Protein AF-A0A8T1ZIY6-F1 (afdb_monomer_lite)

pLDDT: mean 79.94, std 13.76, range [52.09, 93.81]

Foldseek 3Di:
DVVVVVVVVVVCCVVVVVPPPPPPPVLPDFAQAQPPGGAAPLEGDDPNHPHHWHQDPVVSFTHQQPWTFDDHDNQDTDTDDDQDPPDDPVSCCSQPDPRHHDDPPDPPPPCPSDDD

Organism: Arabidopsis suecica (NCBI:txid45249)

Secondary structure (DSSP, 8-state):
-HHHHHHHHHHHHHHHHT--------------EETTEEPPTTEESSTTSSEE-EE-TTT--EEETTEEEEEE-SS-EEEE----TT--GGGGGGGS-SS----TT-GGGSTTS---

Structure (mmCIF, N/CA/C/O backbone):
data_AF-A0A8T1ZIY6-F1
#
_entry.id   AF-A0A8T1ZIY6-F1
#
loop_
_atom_site.group_PDB
_atom_site.id
_atom_site.type_symbol
_atom_site.label_atom_id
_atom_site.label_alt_id
_atom_site.label_comp_id
_atom_site.label_asym_id
_atom_site.label_entity_id
_atom_site.label_seq_id
_atom_site.pdbx_PDB_ins_code
_atom_site.Cartn_x
_atom_site.Cartn_y
_atom_site.Cartn_z
_atom_site.occupancy
_atom_site.B_iso_or_equiv
_atom_site.auth_seq_id
_atom_site.auth_comp_id
_atom_site.auth_asym_id
_atom_site.auth_atom_id
_atom_site.pdbx_PDB_model_num
ATOM 1 N N . MET A 1 1 ? 10.303 -8.725 65.586 1.00 52.78 1 MET A N 1
ATOM 2 C CA . MET A 1 1 ? 10.334 -7.470 64.794 1.00 52.78 1 MET A CA 1
ATOM 3 C C . MET A 1 1 ? 10.513 -7.695 63.283 1.00 52.78 1 MET A C 1
ATOM 5 O O . MET A 1 1 ? 10.018 -6.875 62.530 1.00 52.78 1 MET A O 1
ATOM 9 N N . ILE A 1 2 ? 11.112 -8.806 62.817 1.00 56.47 2 ILE A N 1
ATOM 10 C CA . ILE A 1 2 ? 11.272 -9.129 61.376 1.00 56.47 2 ILE A CA 1
ATOM 11 C C . ILE A 1 2 ? 9.940 -9.402 60.631 1.00 56.47 2 ILE A C 1
ATOM 13 O O . ILE A 1 2 ? 9.793 -9.007 59.479 1.00 56.47 2 ILE A O 1
ATOM 17 N N . SER A 1 3 ? 8.958 -10.039 61.285 1.00 61.72 3 SER A N 1
ATOM 18 C CA . SER A 1 3 ? 7.698 -10.474 60.643 1.00 61.72 3 SER A CA 1
ATOM 19 C C . SER A 1 3 ? 6.798 -9.313 60.181 1.00 61.72 3 SER A C 1
ATOM 21 O O . SER A 1 3 ? 6.244 -9.346 59.084 1.00 61.72 3 SER A O 1
ATOM 23 N N . HIS A 1 4 ? 6.721 -8.230 60.964 1.00 60.28 4 HIS A N 1
ATOM 24 C CA . HIS A 1 4 ? 5.927 -7.047 60.606 1.00 60.28 4 HIS A CA 1
ATOM 25 C C . HIS A 1 4 ? 6.466 -6.334 59.362 1.00 60.28 4 HIS A C 1
ATOM 27 O O . HIS A 1 4 ? 5.683 -5.881 58.531 1.00 60.28 4 HIS A O 1
ATOM 33 N N . ASN A 1 5 ? 7.792 -6.288 59.213 1.00 63.22 5 ASN A N 1
ATOM 34 C CA . ASN A 1 5 ? 8.446 -5.662 58.066 1.00 63.22 5 ASN A CA 1
ATOM 35 C C . ASN A 1 5 ? 8.176 -6.451 56.778 1.00 63.22 5 ASN A C 1
ATOM 37 O O . ASN A 1 5 ? 7.944 -5.851 55.735 1.00 63.22 5 ASN A O 1
ATOM 41 N N . LEU A 1 6 ? 8.136 -7.788 56.855 1.00 65.69 6 LEU A N 1
ATOM 42 C CA . LEU A 1 6 ? 7.829 -8.646 55.707 1.00 65.69 6 LEU A CA 1
ATOM 43 C C . LEU A 1 6 ? 6.366 -8.504 55.257 1.00 65.69 6 LEU A C 1
ATOM 45 O O . LEU A 1 6 ? 6.085 -8.428 54.063 1.00 65.69 6 LEU A O 1
ATOM 49 N N . ASN A 1 7 ? 5.444 -8.399 56.217 1.00 72.50 7 ASN A N 1
ATOM 50 C CA . ASN A 1 7 ? 4.025 -8.192 55.936 1.00 72.50 7 ASN A CA 1
ATOM 51 C C . ASN A 1 7 ? 3.763 -6.804 55.321 1.00 72.50 7 ASN A C 1
ATOM 53 O O . ASN A 1 7 ? 2.968 -6.668 54.396 1.00 72.50 7 ASN A O 1
ATOM 57 N N . LEU A 1 8 ? 4.490 -5.779 55.781 1.00 70.94 8 LEU A N 1
ATOM 58 C CA . LEU A 1 8 ? 4.428 -4.427 55.222 1.00 70.94 8 LEU A CA 1
ATOM 59 C C . LEU A 1 8 ? 4.885 -4.391 53.753 1.00 70.94 8 LEU A C 1
ATOM 61 O O . LEU A 1 8 ? 4.241 -3.756 52.922 1.00 70.94 8 LEU A O 1
ATOM 65 N N . ILE A 1 9 ? 5.962 -5.107 53.416 1.00 74.94 9 ILE A N 1
ATOM 66 C CA . ILE A 1 9 ? 6.489 -5.192 52.044 1.00 74.94 9 ILE A CA 1
ATOM 67 C C . ILE A 1 9 ? 5.478 -5.870 51.105 1.00 74.94 9 ILE A C 1
ATOM 69 O O . ILE A 1 9 ? 5.256 -5.397 49.991 1.00 74.94 9 ILE A O 1
ATOM 73 N N . LEU A 1 10 ? 4.813 -6.933 51.568 1.00 71.00 10 LEU A N 1
ATOM 74 C CA . LEU A 1 10 ? 3.757 -7.628 50.822 1.00 71.00 10 LEU A CA 1
ATOM 75 C C . LEU A 1 10 ? 2.568 -6.711 50.504 1.00 71.00 10 LEU A C 1
ATOM 77 O O . LEU A 1 10 ? 2.079 -6.705 49.376 1.00 71.00 10 LEU A O 1
ATOM 81 N N . ILE A 1 11 ? 2.149 -5.885 51.464 1.00 72.25 11 ILE A N 1
ATOM 82 C CA . ILE A 1 11 ? 1.061 -4.914 51.283 1.00 72.25 11 ILE A CA 1
ATOM 83 C C . ILE A 1 11 ? 1.437 -3.855 50.233 1.00 72.25 11 ILE A C 1
ATOM 85 O O . ILE A 1 11 ? 0.619 -3.514 49.381 1.00 72.25 11 ILE A O 1
ATOM 89 N N . ILE A 1 12 ? 2.687 -3.379 50.231 1.00 69.94 12 ILE A N 1
ATOM 90 C CA . ILE A 1 12 ? 3.173 -2.385 49.259 1.00 69.94 12 ILE A CA 1
ATOM 91 C C . ILE A 1 12 ? 3.198 -2.953 47.833 1.00 69.94 12 ILE A C 1
ATOM 93 O O . ILE A 1 12 ? 2.846 -2.241 46.897 1.00 69.94 12 ILE A O 1
ATOM 97 N N . ILE A 1 13 ? 3.557 -4.226 47.645 1.00 70.62 13 ILE A N 1
ATOM 98 C CA . ILE A 1 13 ? 3.562 -4.872 46.320 1.00 70.62 13 ILE A CA 1
ATOM 99 C C . ILE A 1 13 ? 2.132 -5.089 45.805 1.00 70.62 13 ILE A C 1
ATOM 101 O O . ILE A 1 13 ? 1.875 -4.878 44.623 1.00 70.62 13 ILE A O 1
ATOM 105 N N . VAL A 1 14 ? 1.187 -5.449 46.679 1.00 65.69 14 VAL A N 1
ATOM 106 C CA . VAL A 1 14 ? -0.228 -5.632 46.306 1.00 65.69 14 VAL A CA 1
ATOM 107 C C . VAL A 1 14 ? -0.886 -4.299 45.931 1.00 65.69 14 VAL A C 1
ATOM 109 O O . VAL A 1 14 ? -1.611 -4.243 44.944 1.00 65.69 14 VAL A O 1
ATOM 112 N N . ILE A 1 15 ? -0.599 -3.215 46.661 1.00 62.12 15 ILE A N 1
ATOM 113 C CA . ILE A 1 15 ? -1.142 -1.873 46.374 1.00 62.12 15 ILE A CA 1
ATOM 114 C C . ILE A 1 15 ? -0.411 -1.216 45.186 1.00 62.12 15 ILE A C 1
ATOM 116 O O . ILE A 1 15 ? -1.036 -0.572 44.342 1.00 62.12 15 ILE A O 1
ATOM 120 N N . GLY A 1 16 ? 0.909 -1.391 45.089 1.00 58.38 16 GLY A N 1
ATOM 121 C CA . GLY A 1 16 ? 1.742 -0.845 44.015 1.00 58.38 16 GLY A CA 1
ATOM 122 C C . GLY A 1 16 ? 1.580 -1.578 42.683 1.00 58.38 16 GLY A C 1
ATOM 123 O O . GLY A 1 16 ? 1.631 -0.948 41.631 1.00 58.38 16 GLY A O 1
ATOM 124 N N . GLY A 1 17 ? 1.312 -2.887 42.713 1.00 55.12 17 GLY A N 1
ATOM 125 C CA . GLY A 1 17 ? 1.075 -3.715 41.527 1.00 55.12 17 GLY A CA 1
ATOM 126 C C . GLY A 1 17 ? -0.251 -3.424 40.818 1.00 55.12 17 GLY A C 1
ATOM 127 O O . GLY A 1 17 ? -0.376 -3.699 39.630 1.00 55.12 17 GLY A O 1
ATOM 128 N N . SER A 1 18 ? -1.222 -2.811 41.507 1.00 55.25 18 SER A N 1
ATOM 129 C CA . SER A 1 18 ? -2.487 -2.352 40.910 1.00 55.25 18 SER A CA 1
ATOM 130 C C . SER A 1 18 ? -2.361 -1.109 40.024 1.00 55.25 18 SER A C 1
ATOM 132 O O . SER A 1 18 ? -3.312 -0.775 39.315 1.00 55.25 18 SER A O 1
ATOM 134 N N . LEU A 1 19 ? -1.195 -0.454 39.983 1.00 53.53 19 LEU A N 1
ATOM 135 C CA . LEU A 1 19 ? -0.866 0.541 38.959 1.00 53.53 19 LEU A CA 1
ATOM 136 C C . LEU A 1 19 ? -0.472 -0.174 37.659 1.00 53.53 19 LEU A C 1
ATOM 138 O O . LEU A 1 19 ? 0.606 0.025 37.105 1.00 53.53 19 LEU A O 1
ATOM 142 N N . PHE A 1 20 ? -1.358 -1.044 37.173 1.00 60.06 20 PHE A N 1
ATOM 143 C CA . PHE A 1 20 ? -1.261 -1.594 35.834 1.00 60.06 20 PHE A CA 1
ATOM 144 C C . PHE A 1 20 ? -1.227 -0.424 34.857 1.00 60.06 20 PHE A C 1
ATOM 146 O O . PHE A 1 20 ? -2.127 0.422 34.853 1.00 60.06 20 PHE A O 1
ATOM 153 N N . LEU A 1 21 ? -0.166 -0.374 34.053 1.00 56.06 21 LEU A N 1
ATOM 154 C CA . LEU A 1 21 ? -0.028 0.543 32.936 1.00 56.06 21 LEU A CA 1
ATOM 155 C C . LEU A 1 21 ? -1.305 0.476 32.095 1.00 56.06 21 LEU A C 1
ATOM 157 O O . LEU A 1 21 ? -1.512 -0.461 31.325 1.00 56.06 21 LEU A O 1
ATOM 161 N N . ARG A 1 22 ? -2.173 1.480 32.228 1.00 52.44 22 ARG A N 1
ATOM 162 C CA . ARG A 1 22 ? -3.174 1.756 31.206 1.00 52.44 22 ARG A CA 1
ATOM 163 C C . ARG A 1 22 ? -2.392 2.308 30.028 1.00 52.44 22 ARG A C 1
ATOM 165 O O . ARG A 1 22 ? -2.178 3.513 29.935 1.00 52.44 22 ARG A O 1
ATOM 172 N N . ALA A 1 23 ? -1.919 1.416 29.163 1.00 55.28 23 ALA A N 1
ATOM 173 C CA . ALA A 1 23 ? -1.556 1.789 27.811 1.00 55.28 23 ALA A CA 1
ATOM 174 C C . ALA A 1 23 ? -2.841 2.311 27.164 1.00 55.28 23 ALA A C 1
ATOM 176 O O . ALA A 1 23 ? -3.646 1.557 26.626 1.00 55.28 23 ALA A O 1
ATOM 177 N N . SER A 1 24 ? -3.089 3.610 27.319 1.00 53.31 24 SER A N 1
ATOM 178 C CA . SER A 1 24 ? -4.073 4.314 26.524 1.00 53.31 24 SER A CA 1
ATOM 179 C C . SER A 1 24 ? -3.490 4.344 25.123 1.00 53.31 24 SER A C 1
ATOM 181 O O . SER A 1 24 ? -2.787 5.285 24.769 1.00 53.31 24 SER A O 1
ATOM 183 N N . SER A 1 25 ? -3.717 3.286 24.342 1.00 55.44 25 SER A N 1
ATOM 184 C CA . SER A 1 25 ? -3.650 3.414 22.896 1.00 55.44 25 SER A CA 1
ATOM 185 C C . SER A 1 25 ? -4.711 4.450 22.565 1.00 55.44 25 SER A C 1
ATOM 187 O O . SER A 1 25 ? -5.904 4.134 22.562 1.00 55.44 25 SER A O 1
ATOM 189 N N . SER A 1 26 ? -4.307 5.711 22.402 1.00 59.81 26 SER A N 1
ATOM 190 C CA . SER A 1 26 ? -5.123 6.667 21.673 1.00 59.81 26 SER A CA 1
ATOM 191 C C . SER A 1 26 ? -5.524 5.926 20.408 1.00 59.81 26 SER A C 1
ATOM 193 O O . SER A 1 26 ? -4.665 5.472 19.655 1.00 59.81 26 SER A O 1
ATOM 195 N N . ALA A 1 27 ? -6.819 5.649 20.251 1.00 64.50 27 ALA A N 1
ATOM 196 C CA . ALA A 1 27 ? -7.323 5.129 18.998 1.00 64.50 27 ALA A CA 1
ATOM 197 C C . ALA A 1 27 ? -7.057 6.246 17.992 1.00 64.50 27 ALA A C 1
ATOM 199 O O . ALA A 1 27 ? -7.825 7.206 17.900 1.00 64.50 27 ALA A O 1
ATOM 200 N N . GLU A 1 28 ? -5.883 6.191 17.363 1.00 78.62 28 GLU A N 1
ATOM 201 C CA . GLU A 1 28 ? -5.447 7.189 16.409 1.00 78.62 28 GLU A CA 1
ATOM 202 C C . GLU A 1 28 ? -6.562 7.290 15.376 1.00 78.62 28 GLU A C 1
ATOM 204 O O . GLU A 1 28 ? -7.051 6.288 14.851 1.00 78.62 28 GLU A O 1
ATOM 209 N N . THR A 1 29 ? -7.063 8.499 15.152 1.00 89.50 29 THR A N 1
ATOM 210 C CA . THR A 1 29 ? -8.172 8.667 14.217 1.00 89.50 29 THR A CA 1
ATOM 211 C C . THR A 1 29 ? -7.647 8.402 12.811 1.00 89.50 29 THR A C 1
ATOM 213 O O . THR A 1 29 ? -6.623 8.963 12.411 1.00 89.50 29 THR A O 1
ATOM 216 N N . CYS A 1 30 ? -8.340 7.555 12.045 1.00 93.12 30 CYS A N 1
ATOM 217 C CA . CYS A 1 30 ? -7.986 7.311 10.650 1.00 93.12 30 CYS A CA 1
ATOM 218 C C . CYS A 1 30 ? -8.238 8.576 9.812 1.00 93.12 30 CYS A C 1
ATOM 220 O O . CYS A 1 30 ? -9.382 8.927 9.506 1.00 93.12 30 CYS A O 1
ATOM 222 N N . ASN A 1 31 ? -7.163 9.269 9.432 1.00 93.62 31 ASN A N 1
ATOM 223 C CA . ASN A 1 31 ? -7.216 10.415 8.539 1.00 93.62 31 ASN A CA 1
ATOM 224 C C . ASN A 1 31 ? -7.266 9.910 7.100 1.00 93.62 31 ASN A C 1
ATOM 226 O O . ASN A 1 31 ? -6.327 9.287 6.624 1.00 93.62 31 ASN A O 1
ATOM 230 N N . ARG A 1 32 ? -8.354 10.200 6.391 1.00 92.81 32 ARG A N 1
ATOM 231 C CA . ARG A 1 32 ? -8.588 9.714 5.023 1.00 92.81 32 ARG A CA 1
ATOM 232 C C . ARG A 1 32 ? -8.406 10.787 3.958 1.00 92.81 32 ARG A C 1
ATOM 234 O O . ARG A 1 32 ? -8.748 10.550 2.804 1.00 92.81 32 ARG A O 1
ATOM 241 N N . LYS A 1 33 ? -7.915 11.968 4.333 1.00 91.62 33 LYS A N 1
ATOM 242 C CA . LYS A 1 33 ? -7.748 13.103 3.425 1.00 91.62 33 LYS A CA 1
ATOM 243 C C . LYS A 1 33 ? -6.274 13.378 3.153 1.00 91.62 33 LYS A C 1
ATOM 245 O O . LYS A 1 33 ? -5.472 13.443 4.080 1.00 91.62 33 LYS A O 1
ATOM 250 N N . CYS A 1 34 ? -5.952 13.583 1.884 1.00 90.31 34 CYS A N 1
ATOM 251 C CA . CYS A 1 34 ? -4.638 13.991 1.398 1.00 90.31 34 CYS A CA 1
ATOM 252 C C . CYS A 1 34 ? -4.850 14.980 0.248 1.00 90.31 34 CYS A C 1
ATOM 254 O O . CYS A 1 34 ? -5.330 14.595 -0.816 1.00 90.31 34 CYS A O 1
ATOM 256 N N . GLY A 1 35 ? -4.572 16.269 0.466 1.00 86.50 35 GLY A N 1
ATOM 257 C CA . GLY A 1 35 ? -4.910 17.310 -0.512 1.00 86.50 35 GLY A CA 1
ATOM 258 C C . GLY A 1 35 ? -6.401 17.280 -0.885 1.00 86.50 35 GLY A C 1
ATOM 259 O O . GLY A 1 35 ? -7.265 17.334 -0.009 1.00 86.50 35 GLY A O 1
ATOM 260 N N . GLY A 1 36 ? -6.700 17.167 -2.184 1.00 84.50 36 GLY A N 1
ATOM 261 C CA . GLY A 1 36 ? -8.066 17.017 -2.707 1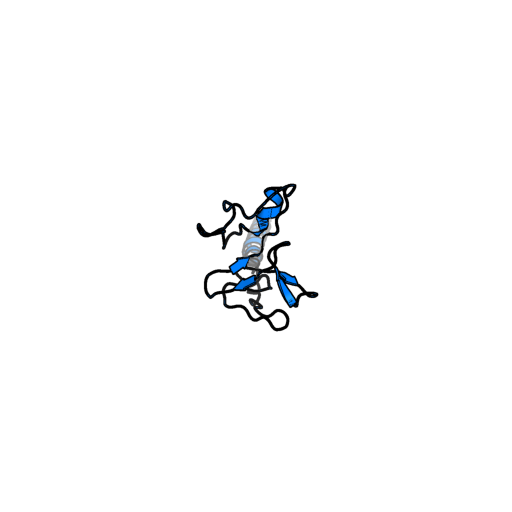.00 84.50 36 GLY A CA 1
ATOM 262 C C . GLY A 1 36 ? -8.615 15.582 -2.694 1.00 84.50 36 GLY A C 1
ATOM 263 O O . GLY A 1 36 ? -9.786 15.375 -3.005 1.00 84.50 36 GLY A O 1
ATOM 264 N N . LEU A 1 37 ? -7.800 14.586 -2.339 1.00 86.44 37 LEU A N 1
ATOM 265 C CA . LEU A 1 37 ? -8.182 13.177 -2.326 1.00 86.44 37 LEU A CA 1
ATOM 266 C C . LEU A 1 37 ? -8.810 12.803 -0.980 1.00 86.44 37 LEU A C 1
ATOM 268 O O . LEU A 1 37 ? -8.242 13.060 0.082 1.00 86.44 37 LEU A O 1
ATOM 272 N N . THR A 1 38 ? -9.974 12.153 -1.022 1.00 90.31 38 THR A N 1
ATOM 273 C CA . THR A 1 38 ? -10.620 11.554 0.155 1.00 90.31 38 THR A CA 1
ATOM 274 C C . THR A 1 38 ? -10.832 10.069 -0.089 1.00 90.31 38 THR A C 1
ATOM 276 O O . THR A 1 38 ? -11.460 9.691 -1.073 1.00 90.31 38 THR A O 1
ATOM 279 N N . LEU A 1 39 ? -10.320 9.234 0.813 1.00 89.62 39 LEU A N 1
ATOM 280 C CA . LEU A 1 39 ? -10.424 7.783 0.721 1.00 89.62 39 LEU A CA 1
ATOM 281 C C . LEU A 1 39 ? -11.577 7.226 1.564 1.00 89.62 39 LEU A C 1
ATOM 283 O O . LEU A 1 39 ? -11.980 7.789 2.591 1.00 89.62 39 LEU A O 1
ATOM 287 N N . SER A 1 40 ? -12.103 6.083 1.140 1.00 90.25 40 SER A N 1
ATOM 288 C CA . SER A 1 40 ? -13.038 5.287 1.935 1.00 90.25 40 SER A CA 1
ATOM 289 C C . SER A 1 40 ? -12.280 4.434 2.947 1.00 90.25 40 SER A C 1
ATOM 291 O O . SER A 1 40 ? -11.171 3.980 2.682 1.00 90.25 40 SER A O 1
ATOM 293 N N . TYR A 1 41 ? -12.882 4.204 4.114 1.00 89.88 41 TYR A N 1
ATOM 294 C CA . TYR A 1 41 ? -12.377 3.190 5.040 1.00 89.88 41 TYR A CA 1
ATOM 295 C C . TYR A 1 41 ? -12.387 1.821 4.330 1.00 89.88 41 TYR A C 1
ATOM 297 O O . TYR A 1 41 ? -13.366 1.546 3.636 1.00 89.88 41 TYR A O 1
ATOM 305 N N . PRO A 1 42 ? -11.355 0.970 4.475 1.00 92.00 42 PRO A N 1
ATOM 306 C CA . PRO A 1 42 ? -10.272 1.006 5.470 1.00 92.00 42 PRO A CA 1
ATOM 307 C C . PRO A 1 42 ? -8.997 1.769 5.066 1.00 92.00 42 PRO A C 1
ATOM 309 O O . PRO A 1 42 ? -8.007 1.726 5.798 1.00 92.00 42 PRO A O 1
ATOM 312 N N . PHE A 1 43 ? -8.996 2.463 3.928 1.00 92.94 43 PHE A N 1
ATOM 313 C CA . PHE A 1 43 ? -7.828 3.186 3.427 1.00 92.94 43 PHE A CA 1
ATOM 314 C C . PHE A 1 43 ? -7.692 4.571 4.067 1.00 92.94 43 PHE A C 1
ATOM 316 O O . PHE A 1 43 ? -8.673 5.303 4.222 1.00 92.94 43 PHE A O 1
ATOM 323 N N . GLY A 1 44 ? -6.461 4.979 4.371 1.00 93.81 44 GLY A N 1
ATOM 324 C CA . GLY A 1 44 ? -6.160 6.354 4.764 1.00 93.81 44 GLY A CA 1
ATOM 325 C C . GLY A 1 44 ? -4.671 6.595 4.984 1.00 93.81 44 GLY A C 1
ATOM 326 O O . GLY A 1 44 ? -3.847 5.824 4.519 1.00 93.81 44 GLY A O 1
ATOM 327 N N . PHE A 1 45 ? -4.328 7.688 5.657 1.00 93.50 45 PHE A N 1
ATOM 328 C CA . PHE A 1 45 ? -2.989 8.286 5.677 1.00 93.50 45 PHE A CA 1
ATOM 329 C C . PHE A 1 45 ? -2.392 8.440 7.080 1.00 93.50 45 PHE A C 1
ATOM 331 O O . PHE A 1 45 ? -1.321 9.022 7.233 1.00 93.50 45 PHE A O 1
ATOM 338 N N . SER A 1 46 ? -3.078 7.954 8.116 1.00 92.94 46 SER A N 1
ATOM 339 C CA . SER A 1 46 ? -2.583 7.971 9.495 1.00 92.94 46 SER A CA 1
ATOM 340 C C . SER A 1 46 ? -2.493 6.553 10.071 1.00 92.94 46 SER A C 1
ATOM 342 O O . SER A 1 46 ? -3.165 5.650 9.563 1.00 92.94 46 SER A O 1
ATOM 344 N N . PRO A 1 47 ? -1.728 6.354 11.162 1.00 90.81 47 PRO A N 1
ATOM 345 C CA . PRO A 1 47 ? -1.607 5.057 11.840 1.00 90.81 47 PRO A CA 1
ATOM 346 C C . PRO A 1 47 ? -2.934 4.465 12.334 1.00 90.81 47 PRO A C 1
ATOM 348 O O . PRO A 1 47 ? -3.024 3.274 12.606 1.00 90.81 47 PRO A O 1
ATOM 351 N N . GLY A 1 48 ? -3.979 5.290 12.434 1.00 91.12 48 GLY A N 1
ATOM 352 C CA . GLY A 1 48 ? -5.331 4.864 12.784 1.00 91.12 48 GLY A CA 1
ATOM 353 C C . GLY A 1 48 ? -6.065 4.061 11.710 1.00 91.12 48 GLY A C 1
ATOM 354 O O . GLY A 1 48 ? -7.153 3.543 11.960 1.00 91.12 48 GLY A O 1
ATOM 355 N N . CYS A 1 49 ? -5.531 4.006 10.490 1.00 92.56 49 CYS A N 1
ATOM 356 C CA . CYS A 1 49 ? -6.159 3.328 9.365 1.00 92.56 49 CYS A CA 1
ATOM 357 C C . CYS A 1 49 ? -5.656 1.882 9.247 1.00 92.56 49 CYS A C 1
ATOM 359 O O . CYS A 1 49 ? -4.443 1.679 9.251 1.00 92.56 49 CYS A O 1
ATOM 361 N N . PRO A 1 50 ? -6.539 0.879 9.051 1.00 92.69 50 PRO A N 1
ATOM 362 C CA . PRO A 1 50 ? -6.094 -0.500 8.826 1.00 92.69 50 PRO A CA 1
ATOM 363 C C . PRO A 1 50 ? -5.181 -0.640 7.605 1.00 92.69 50 PRO A C 1
ATOM 365 O O . PRO A 1 50 ? -4.268 -1.461 7.600 1.00 92.69 50 PRO A O 1
ATOM 368 N N . ILE A 1 51 ? -5.417 0.166 6.565 1.00 92.12 51 ILE A N 1
ATOM 369 C CA . ILE A 1 51 ? -4.545 0.252 5.396 1.00 92.12 51 ILE A CA 1
ATOM 370 C C . ILE A 1 51 ? -4.005 1.676 5.313 1.00 92.12 51 ILE A C 1
ATOM 372 O O . ILE A 1 51 ? -4.656 2.578 4.778 1.00 92.12 51 ILE A O 1
ATOM 376 N N . GLN A 1 52 ? -2.812 1.869 5.874 1.00 92.94 52 GLN A N 1
ATOM 377 C CA . GLN A 1 52 ? -2.107 3.143 5.828 1.00 92.94 52 GLN A CA 1
ATOM 378 C C . GLN A 1 52 ? -1.349 3.300 4.502 1.00 92.94 52 GLN A C 1
ATOM 380 O O . GLN A 1 52 ? -0.542 2.457 4.114 1.00 92.94 52 GLN A O 1
ATOM 385 N N . LEU A 1 53 ? -1.606 4.415 3.829 1.00 93.06 53 LEU A N 1
ATOM 386 C CA . LEU A 1 53 ? -0.959 4.886 2.614 1.00 93.06 53 LEU A CA 1
ATOM 387 C C . LEU A 1 53 ? -0.160 6.155 2.927 1.00 93.06 53 LEU A C 1
ATOM 389 O O . LEU A 1 53 ? -0.438 6.873 3.888 1.00 93.06 53 LEU A O 1
ATOM 393 N N . ASN A 1 54 ? 0.807 6.468 2.076 1.00 93.31 54 ASN A N 1
ATOM 394 C CA . ASN A 1 54 ? 1.573 7.704 2.147 1.00 93.31 54 ASN A CA 1
ATOM 395 C C . ASN A 1 54 ? 0.881 8.799 1.331 1.00 93.31 54 ASN A C 1
ATOM 397 O O . ASN A 1 54 ? 0.419 8.560 0.216 1.00 93.31 54 ASN A O 1
ATOM 401 N N . CYS A 1 55 ? 0.828 10.010 1.879 1.00 92.06 55 CYS A N 1
ATOM 402 C CA . CYS A 1 55 ? 0.362 11.192 1.161 1.00 92.06 55 CYS A CA 1
ATOM 403 C C . CYS A 1 55 ? 1.562 11.862 0.474 1.00 92.06 55 CYS A C 1
ATOM 405 O O . CYS A 1 55 ? 2.481 12.314 1.156 1.00 92.06 55 CYS A O 1
ATOM 407 N N . SER A 1 56 ? 1.581 11.901 -0.861 1.00 87.38 56 SER A N 1
ATOM 408 C CA . SER A 1 56 ? 2.599 12.629 -1.629 1.00 87.38 56 SER A CA 1
ATOM 409 C C . SER A 1 56 ? 2.253 14.115 -1.645 1.00 87.38 56 SER A C 1
ATOM 411 O O . SER A 1 56 ? 1.179 14.493 -2.116 1.00 87.38 56 SER A O 1
ATOM 413 N N . ALA A 1 57 ? 3.153 14.959 -1.135 1.00 76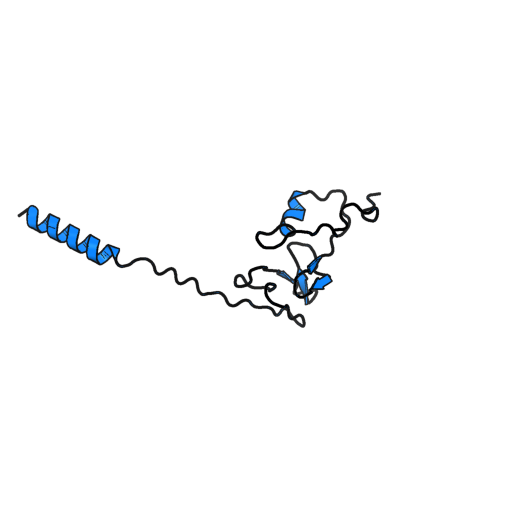.50 57 ALA A N 1
ATOM 414 C CA . ALA A 1 57 ? 2.972 16.409 -1.154 1.00 76.50 57 ALA A CA 1
ATOM 415 C C . ALA A 1 57 ? 3.100 16.999 -2.570 1.00 76.50 57 ALA A C 1
ATOM 417 O O . ALA A 1 57 ? 2.417 17.972 -2.871 1.00 76.50 57 ALA A O 1
ATOM 418 N N . GLU A 1 58 ? 3.933 16.396 -3.426 1.00 75.19 58 GLU A N 1
ATOM 419 C CA . GLU A 1 58 ? 4.209 16.880 -4.787 1.00 75.19 58 GLU A CA 1
ATOM 420 C C . GLU A 1 58 ? 3.086 16.522 -5.769 1.00 75.19 58 GLU A C 1
ATOM 422 O O . GLU A 1 58 ? 2.654 17.362 -6.552 1.00 75.19 58 GLU A O 1
ATOM 427 N N . ASP A 1 59 ? 2.556 15.298 -5.675 1.00 70.06 59 ASP A N 1
ATOM 428 C CA . ASP A 1 59 ? 1.517 14.801 -6.591 1.00 70.06 59 ASP A CA 1
ATOM 429 C C . ASP A 1 59 ? 0.093 14.931 -6.025 1.00 70.06 59 ASP A C 1
ATOM 431 O O . ASP A 1 59 ? -0.870 14.504 -6.664 1.00 70.06 59 ASP A O 1
ATOM 435 N N . HIS A 1 60 ? -0.046 15.420 -4.784 1.00 69.38 60 HIS A N 1
ATOM 436 C CA . HIS A 1 60 ? -1.288 15.376 -3.993 1.00 69.38 60 HIS A CA 1
ATOM 437 C C . HIS A 1 60 ? -1.988 14.002 -4.021 1.00 69.38 60 HIS A C 1
ATOM 439 O O . HIS A 1 60 ? -3.214 13.897 -3.931 1.00 69.38 60 HIS A O 1
ATOM 445 N N . GLY A 1 61 ? -1.195 12.940 -4.177 1.00 84.56 61 GLY A N 1
ATOM 446 C CA . GLY A 1 61 ? -1.656 11.591 -4.473 1.00 84.56 61 GLY A CA 1
ATOM 447 C C . GLY A 1 61 ? -1.337 10.604 -3.359 1.00 84.56 61 GLY A C 1
ATOM 448 O O . GLY A 1 61 ? -0.431 10.811 -2.551 1.00 84.56 61 GLY A O 1
ATOM 449 N N . ALA A 1 62 ? -2.072 9.495 -3.333 1.00 92.06 62 ALA A N 1
ATOM 450 C CA . ALA A 1 62 ? -1.778 8.385 -2.439 1.00 92.06 62 ALA A CA 1
ATOM 451 C C . ALA A 1 62 ? -0.646 7.510 -3.003 1.00 92.06 62 ALA A C 1
ATOM 453 O O . ALA A 1 62 ? -0.601 7.221 -4.202 1.00 92.06 62 ALA A O 1
ATOM 454 N N . LYS A 1 63 ? 0.254 7.055 -2.131 1.00 93.06 63 LYS A N 1
ATOM 455 C CA . LYS A 1 63 ? 1.351 6.136 -2.451 1.00 93.06 63 LYS A CA 1
ATOM 456 C C . LYS A 1 63 ? 1.385 4.970 -1.471 1.00 93.06 63 LYS A C 1
ATOM 458 O O . LYS A 1 63 ? 0.942 5.086 -0.332 1.00 93.06 63 LYS A O 1
ATOM 463 N N . ILE A 1 64 ? 1.955 3.858 -1.907 1.00 91.88 64 ILE A N 1
ATOM 464 C CA . ILE A 1 64 ? 2.259 2.701 -1.072 1.00 91.88 64 ILE A CA 1
ATOM 465 C C . ILE A 1 64 ? 3.730 2.338 -1.270 1.00 91.88 64 ILE A C 1
ATOM 467 O O . ILE A 1 64 ? 4.149 1.949 -2.360 1.00 91.88 64 ILE A O 1
ATOM 471 N N . GLY A 1 65 ? 4.550 2.602 -0.250 1.00 89.88 65 GLY A N 1
ATOM 472 C CA . GLY A 1 65 ? 5.993 2.744 -0.457 1.00 89.88 65 GLY A CA 1
ATOM 473 C C . GLY A 1 65 ? 6.275 3.762 -1.571 1.00 89.88 65 GLY A C 1
ATOM 474 O O . GLY A 1 65 ? 5.784 4.892 -1.531 1.00 89.88 65 GLY A O 1
ATOM 475 N N . GLU A 1 66 ? 6.992 3.321 -2.601 1.00 89.31 66 GLU A N 1
ATOM 476 C CA . GLU A 1 66 ? 7.335 4.131 -3.775 1.00 89.31 66 GLU A CA 1
ATOM 477 C C . GLU A 1 66 ? 6.246 4.148 -4.863 1.00 89.31 66 GLU A C 1
ATOM 479 O O . GLU A 1 66 ? 6.295 4.970 -5.779 1.00 89.31 66 GLU A O 1
ATOM 484 N N . PHE A 1 67 ? 5.248 3.265 -4.787 1.00 91.06 67 PHE A N 1
ATOM 485 C CA . PHE A 1 67 ? 4.285 3.051 -5.866 1.00 91.06 67 PHE A CA 1
ATOM 486 C C . PHE A 1 67 ? 3.076 3.981 -5.759 1.00 91.06 67 PHE A C 1
ATOM 488 O O . PHE A 1 67 ? 2.424 4.059 -4.717 1.00 91.06 67 PHE A O 1
ATOM 495 N N . SER A 1 68 ? 2.728 4.653 -6.857 1.00 91.94 68 SER A N 1
ATOM 496 C CA . SER A 1 68 ? 1.581 5.565 -6.896 1.00 91.94 68 SER A CA 1
ATOM 497 C C . SER A 1 68 ? 0.259 4.811 -7.031 1.00 91.94 68 SER A C 1
ATOM 499 O O . SER A 1 68 ? 0.094 3.946 -7.901 1.00 91.94 68 SER A O 1
ATOM 501 N N . VAL A 1 69 ? -0.714 5.179 -6.201 1.00 90.94 69 VAL A N 1
ATOM 502 C CA . VAL A 1 69 ? -2.093 4.696 -6.284 1.00 90.94 69 VAL A CA 1
ATOM 503 C C . VAL A 1 69 ? -2.804 5.449 -7.406 1.00 90.94 69 VAL A C 1
ATOM 505 O O . VAL A 1 69 ? -2.864 6.675 -7.413 1.00 90.94 69 VAL A O 1
ATOM 508 N N . ARG A 1 70 ? -3.331 4.707 -8.378 1.00 89.19 70 ARG A N 1
ATOM 509 C CA . ARG A 1 70 ? -4.016 5.239 -9.565 1.00 89.19 70 ARG A CA 1
ATOM 510 C C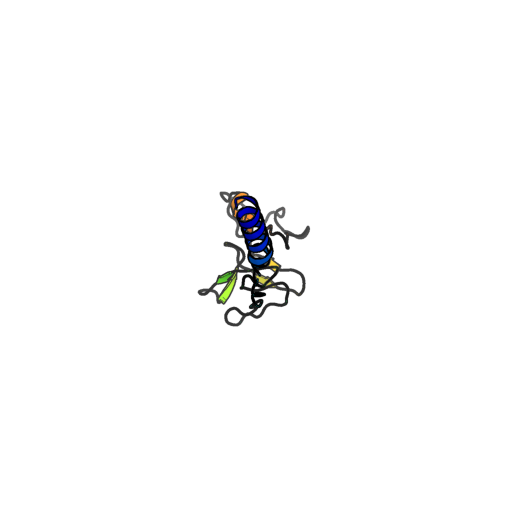 . ARG A 1 70 ? -5.521 5.350 -9.375 1.00 89.19 70 ARG A C 1
ATOM 512 O O . ARG A 1 70 ? -6.143 6.241 -9.941 1.00 89.19 70 ARG A O 1
ATOM 519 N N . ASN A 1 71 ? -6.114 4.412 -8.643 1.00 87.88 71 ASN A N 1
ATOM 520 C CA . ASN A 1 71 ? -7.549 4.377 -8.393 1.00 87.88 71 ASN A CA 1
ATOM 521 C C . ASN A 1 71 ? -7.831 3.686 -7.056 1.00 87.88 71 ASN A C 1
ATOM 523 O O . ASN A 1 71 ? -7.093 2.780 -6.668 1.00 87.88 71 ASN A O 1
ATOM 527 N N . VAL A 1 72 ? -8.888 4.113 -6.372 1.00 86.19 72 VAL A N 1
ATOM 528 C CA . VAL A 1 72 ? -9.354 3.519 -5.119 1.00 86.19 72 VAL A CA 1
ATOM 529 C C . VAL A 1 72 ? -10.842 3.245 -5.258 1.00 86.19 72 VAL A C 1
ATOM 531 O O . VAL A 1 72 ? -11.611 4.146 -5.589 1.00 86.19 72 VAL A O 1
ATOM 534 N N . THR A 1 73 ? -11.231 2.004 -5.002 1.00 87.75 73 THR A N 1
ATOM 535 C CA . THR A 1 73 ? -12.625 1.572 -4.910 1.00 87.75 73 THR A CA 1
ATOM 536 C C . THR A 1 73 ? -12.989 1.331 -3.444 1.00 87.75 73 THR A C 1
ATOM 538 O O . THR A 1 73 ? -12.188 1.575 -2.540 1.00 87.75 73 THR A O 1
ATOM 541 N N . GLU A 1 74 ? -14.199 0.840 -3.179 1.00 84.12 74 GLU A N 1
ATOM 542 C CA . GLU A 1 74 ? -14.617 0.489 -1.818 1.00 84.12 74 GLU A CA 1
ATOM 543 C C . GLU A 1 74 ? -13.765 -0.627 -1.195 1.00 84.12 74 GLU A C 1
ATOM 545 O O . GLU A 1 74 ? -13.629 -0.683 0.025 1.00 84.12 74 GLU A O 1
ATOM 550 N N . ASN A 1 75 ? -13.182 -1.512 -2.010 1.00 85.00 75 ASN A N 1
ATOM 551 C CA . ASN A 1 75 ? -12.558 -2.753 -1.531 1.00 85.00 75 ASN A CA 1
ATOM 552 C C . ASN A 1 75 ? -11.171 -3.012 -2.133 1.00 85.00 75 ASN A C 1
ATOM 554 O O . ASN A 1 75 ? -10.493 -3.952 -1.724 1.00 85.00 75 ASN A O 1
ATOM 558 N N . SER A 1 76 ? -10.740 -2.225 -3.117 1.00 88.62 76 SER A N 1
ATOM 559 C CA . SER A 1 76 ? -9.476 -2.439 -3.818 1.00 88.62 76 SER A CA 1
ATOM 560 C C . SER A 1 76 ? -8.792 -1.127 -4.175 1.00 88.62 76 SER A C 1
ATOM 562 O O . SER A 1 76 ? -9.422 -0.081 -4.330 1.00 88.62 76 SER A O 1
ATOM 564 N N . ILE A 1 77 ? -7.474 -1.200 -4.338 1.00 89.06 77 ILE A N 1
ATOM 565 C CA . ILE A 1 77 ? -6.667 -0.112 -4.879 1.00 89.06 77 ILE A CA 1
ATOM 566 C C . ILE A 1 77 ? -5.952 -0.596 -6.129 1.00 89.06 77 ILE A C 1
ATOM 568 O O . ILE A 1 77 ? -5.403 -1.696 -6.171 1.00 89.06 77 ILE A O 1
ATOM 572 N N . LEU A 1 78 ? -5.940 0.249 -7.152 1.00 90.69 78 LEU A N 1
ATOM 573 C CA . LEU A 1 78 ? -5.122 0.044 -8.331 1.00 90.69 78 LEU A CA 1
ATOM 574 C C . LEU A 1 78 ? -3.802 0.776 -8.128 1.00 90.69 78 LEU A C 1
ATOM 576 O O . LEU A 1 78 ? -3.771 2.005 -8.075 1.00 90.69 78 LEU A O 1
ATOM 580 N N . VAL A 1 79 ? -2.710 0.025 -8.058 1.00 91.00 79 VAL A N 1
ATOM 581 C CA . VAL A 1 79 ? -1.366 0.570 -7.859 1.00 91.00 79 VAL A CA 1
ATOM 582 C C . VAL A 1 79 ? -0.572 0.478 -9.157 1.00 91.00 79 VAL A C 1
ATOM 584 O O . VAL A 1 79 ? -0.558 -0.548 -9.835 1.00 91.00 79 VAL A O 1
ATOM 587 N N . GLY A 1 80 ? 0.088 1.571 -9.533 1.00 89.69 80 GLY A N 1
ATOM 588 C CA . GLY A 1 80 ? 0.995 1.598 -10.672 1.00 89.69 80 GLY A CA 1
ATOM 589 C C . GLY A 1 80 ? 2.368 1.047 -10.312 1.00 89.69 80 GLY A C 1
ATOM 590 O O . GLY A 1 80 ? 3.096 1.690 -9.565 1.00 89.69 80 GLY A O 1
ATOM 591 N N . VAL A 1 81 ? 2.759 -0.075 -10.916 1.00 88.75 81 VAL A N 1
ATOM 592 C CA . VAL A 1 81 ? 4.114 -0.631 -10.783 1.00 88.75 81 VAL A CA 1
ATOM 593 C C . VAL A 1 81 ? 4.887 -0.379 -12.083 1.00 88.75 81 VAL A C 1
ATOM 595 O O . VAL A 1 81 ? 4.604 -1.037 -13.086 1.00 88.75 81 VAL A O 1
ATOM 598 N N . PRO A 1 82 ? 5.827 0.586 -12.123 1.00 86.38 82 PRO A N 1
ATOM 599 C CA . PRO A 1 82 ? 6.598 0.865 -13.333 1.00 86.38 82 PRO A CA 1
ATOM 600 C C . PRO A 1 82 ? 7.555 -0.290 -13.652 1.00 86.38 82 PRO A C 1
ATOM 602 O O . PRO A 1 82 ? 8.054 -0.953 -12.735 1.00 86.38 82 PRO A O 1
ATOM 605 N N . SER A 1 83 ? 7.840 -0.515 -14.936 1.00 84.38 83 SER A N 1
ATOM 606 C CA . SER A 1 83 ? 8.819 -1.509 -15.387 1.00 84.38 83 SER A CA 1
ATOM 607 C C . SER A 1 83 ? 10.219 -1.133 -14.907 1.00 84.38 83 SER A C 1
ATOM 609 O O . SER A 1 83 ? 10.719 -0.054 -15.213 1.00 84.38 83 SER A O 1
ATOM 611 N N . ASN A 1 84 ? 10.845 -2.023 -14.144 1.00 86.88 84 ASN A N 1
ATOM 612 C CA . ASN A 1 84 ? 12.241 -1.914 -13.744 1.00 86.88 84 ASN A CA 1
ATOM 613 C C . ASN A 1 84 ? 12.797 -3.334 -13.630 1.00 86.88 84 ASN A C 1
ATOM 615 O O . ASN A 1 84 ? 12.348 -4.116 -12.797 1.00 86.88 84 ASN A O 1
ATOM 619 N N . CYS A 1 85 ? 13.745 -3.644 -14.504 1.00 85.69 85 CYS A N 1
ATOM 620 C CA . CYS A 1 85 ? 14.286 -4.986 -14.723 1.00 85.69 85 CYS A CA 1
ATOM 621 C C . CYS A 1 85 ? 15.372 -5.359 -13.719 1.00 85.69 85 CYS A C 1
ATOM 623 O O . CYS A 1 85 ? 15.712 -6.525 -13.565 1.00 85.69 85 CYS A O 1
ATOM 625 N N . THR A 1 86 ? 15.883 -4.353 -13.018 1.00 89.69 86 THR A N 1
ATOM 626 C CA . THR A 1 86 ? 16.864 -4.489 -11.945 1.00 89.69 86 THR A CA 1
ATOM 627 C C . THR A 1 86 ? 16.186 -4.416 -10.574 1.00 89.69 86 THR A C 1
ATOM 629 O O . THR A 1 86 ? 16.861 -4.512 -9.551 1.00 89.69 86 THR A O 1
ATOM 632 N N . ARG A 1 87 ? 14.855 -4.227 -10.525 1.00 88.44 87 ARG A N 1
ATOM 633 C CA . ARG A 1 87 ? 14.103 -4.167 -9.269 1.00 88.44 87 ARG A CA 1
ATOM 634 C C . ARG A 1 87 ? 14.213 -5.502 -8.549 1.00 88.44 87 ARG A C 1
ATOM 636 O O . ARG A 1 87 ? 13.955 -6.553 -9.136 1.00 88.44 87 ARG A O 1
ATOM 643 N N . LYS A 1 88 ? 14.524 -5.442 -7.259 1.00 90.56 88 LYS A N 1
ATOM 644 C CA . LYS A 1 88 ? 14.534 -6.629 -6.414 1.00 90.56 88 LYS A CA 1
ATOM 645 C C . LYS A 1 88 ? 13.131 -6.944 -5.917 1.00 90.56 88 LYS A C 1
ATOM 647 O O . LYS A 1 88 ? 12.289 -6.057 -5.783 1.00 90.56 88 LYS A O 1
ATOM 652 N N . ILE A 1 89 ? 12.877 -8.211 -5.606 1.00 85.88 89 ILE A N 1
ATOM 653 C CA . ILE A 1 89 ? 11.579 -8.634 -5.067 1.00 85.88 89 ILE A CA 1
ATOM 654 C C . ILE A 1 89 ? 11.319 -7.926 -3.729 1.00 85.88 89 ILE A C 1
ATOM 656 O O . ILE A 1 89 ? 10.191 -7.522 -3.450 1.00 85.88 89 ILE A O 1
ATOM 660 N N . GLU A 1 90 ? 12.369 -7.701 -2.938 1.00 90.38 90 GLU A N 1
ATOM 661 C CA . GLU A 1 90 ? 12.301 -6.982 -1.662 1.00 90.38 90 GLU A CA 1
ATOM 662 C C . GLU A 1 90 ? 11.713 -5.565 -1.795 1.00 90.38 90 GLU A C 1
ATOM 664 O O . GLU A 1 90 ? 10.950 -5.137 -0.930 1.00 90.38 90 GLU A O 1
ATOM 669 N N . ASP A 1 91 ? 11.970 -4.866 -2.904 1.00 90.69 91 ASP A N 1
ATOM 670 C CA . ASP A 1 91 ? 11.445 -3.513 -3.156 1.00 90.69 91 ASP A CA 1
ATOM 671 C C . ASP A 1 91 ? 9.921 -3.506 -3.377 1.00 90.69 91 ASP A C 1
ATOM 673 O O . ASP A 1 91 ? 9.271 -2.461 -3.338 1.00 90.69 91 ASP A O 1
ATOM 677 N N . MET A 1 92 ? 9.330 -4.676 -3.635 1.00 89.69 92 MET A N 1
ATOM 678 C CA . MET A 1 92 ? 7.891 -4.853 -3.827 1.00 89.69 92 MET A CA 1
ATOM 679 C C . MET A 1 92 ? 7.166 -5.247 -2.542 1.00 89.69 92 MET A C 1
ATOM 681 O O . MET A 1 92 ? 5.938 -5.292 -2.543 1.00 89.69 92 MET A O 1
ATOM 685 N N . THR A 1 93 ? 7.886 -5.488 -1.443 1.00 92.19 93 THR A N 1
ATOM 686 C CA . THR A 1 93 ? 7.292 -5.829 -0.141 1.00 92.19 93 THR A CA 1
ATOM 687 C C . THR A 1 93 ? 6.225 -4.844 0.345 1.00 92.19 93 THR A C 1
ATOM 689 O O . THR A 1 93 ? 5.239 -5.328 0.899 1.00 92.19 93 THR A O 1
ATOM 692 N N . PRO A 1 94 ? 6.280 -3.519 0.068 1.00 92.06 94 PRO A N 1
ATOM 693 C CA . PRO A 1 94 ? 5.193 -2.618 0.449 1.00 92.06 94 PRO A CA 1
ATOM 694 C C . PRO A 1 94 ? 3.852 -2.932 -0.226 1.00 92.06 94 PRO A C 1
ATOM 696 O O . PRO A 1 94 ? 2.830 -2.432 0.214 1.00 92.06 94 PRO A O 1
ATOM 699 N N . LEU A 1 95 ? 3.821 -3.733 -1.296 1.00 91.25 95 LEU A N 1
ATOM 700 C CA . LEU A 1 95 ? 2.577 -4.166 -1.945 1.00 91.25 95 LEU A CA 1
ATOM 701 C C . LEU A 1 95 ? 1.910 -5.350 -1.229 1.00 91.25 95 LEU A C 1
ATOM 703 O O . LEU A 1 95 ? 0.778 -5.697 -1.562 1.00 91.25 95 LEU A O 1
ATOM 707 N N . PHE A 1 96 ? 2.590 -5.951 -0.251 1.00 91.19 96 PHE A N 1
ATOM 708 C CA . PHE A 1 96 ? 2.137 -7.104 0.520 1.00 91.19 96 PHE A CA 1
ATOM 709 C C . PHE A 1 96 ? 2.064 -6.718 1.999 1.00 91.19 96 PHE A C 1
ATOM 711 O O . PHE A 1 96 ? 3.023 -6.873 2.753 1.00 91.19 96 PHE A O 1
ATOM 718 N N . GLY A 1 97 ? 0.922 -6.172 2.408 1.00 88.69 97 GLY A N 1
ATOM 719 C CA . GLY A 1 97 ? 0.685 -5.766 3.787 1.00 88.69 97 GLY A CA 1
ATOM 720 C C . GLY A 1 97 ? -0.094 -6.802 4.588 1.00 88.69 97 GLY A C 1
ATOM 721 O O . GLY A 1 97 ? -0.634 -7.771 4.065 1.00 88.69 97 GLY A O 1
ATOM 722 N N . THR A 1 98 ? -0.236 -6.543 5.886 1.00 89.19 98 THR A N 1
ATOM 723 C CA . THR A 1 98 ? -1.038 -7.381 6.793 1.00 89.19 98 THR A CA 1
ATOM 724 C C . THR A 1 98 ? -2.521 -7.423 6.404 1.00 89.19 98 THR A C 1
ATOM 726 O O . THR A 1 98 ? -3.185 -8.436 6.600 1.00 89.19 98 THR A O 1
ATOM 729 N N . HIS A 1 99 ? -3.048 -6.325 5.850 1.00 91.62 99 HIS A N 1
ATOM 730 C CA . HIS A 1 99 ? -4.476 -6.146 5.554 1.00 91.62 99 HIS A CA 1
ATOM 731 C C . HIS A 1 99 ? -4.797 -6.041 4.058 1.00 91.62 99 HIS A C 1
ATOM 733 O O . HIS A 1 99 ? -5.942 -5.790 3.690 1.00 91.62 99 HIS A O 1
ATOM 739 N N . TYR A 1 100 ? -3.803 -6.209 3.188 1.00 91.00 100 TYR A N 1
ATOM 740 C CA . TYR A 1 100 ? -3.985 -6.155 1.743 1.00 91.00 100 TYR A CA 1
ATOM 741 C C . TYR A 1 100 ? -2.923 -6.993 1.046 1.00 91.00 100 TYR A C 1
ATOM 743 O O . TYR A 1 100 ? -1.772 -7.054 1.471 1.00 91.00 100 TYR A O 1
ATOM 751 N N . ALA A 1 101 ? -3.311 -7.593 -0.070 1.00 91.38 101 ALA A N 1
ATOM 752 C CA . ALA A 1 101 ? -2.395 -8.286 -0.951 1.00 91.38 101 ALA A CA 1
ATOM 753 C C . ALA A 1 101 ? -2.813 -8.060 -2.406 1.00 91.38 101 ALA A C 1
ATOM 755 O O . ALA A 1 101 ? -3.987 -7.783 -2.682 1.00 91.38 101 ALA A O 1
ATOM 756 N N . PRO A 1 102 ? -1.879 -8.200 -3.353 1.00 89.88 102 PRO A N 1
ATOM 757 C CA . PRO A 1 102 ? -2.213 -8.146 -4.759 1.00 89.88 102 PRO A CA 1
ATOM 758 C C . PRO A 1 102 ? -3.172 -9.317 -5.126 1.00 89.88 102 PRO A C 1
ATOM 760 O O . PRO A 1 102 ? -2.931 -10.464 -4.764 1.00 89.88 102 PRO A O 1
ATOM 763 N N . THR A 1 103 ? -4.258 -9.040 -5.865 1.00 87.44 103 THR A N 1
ATOM 764 C CA . THR A 1 103 ? -5.243 -10.032 -6.360 1.00 87.44 103 THR A CA 1
ATOM 765 C C . THR A 1 103 ? -4.747 -10.947 -7.505 1.00 87.44 103 THR A C 1
ATOM 767 O O . THR A 1 103 ? -3.671 -10.774 -8.073 1.00 87.44 103 THR A O 1
ATOM 770 N N . SER A 1 104 ? -5.540 -11.938 -7.921 1.00 80.81 104 SER A N 1
ATOM 771 C CA . SER A 1 104 ? -5.230 -12.742 -9.121 1.00 80.81 104 SER A CA 1
ATOM 772 C C . SER A 1 104 ? -5.286 -11.936 -10.425 1.00 80.81 104 SER A C 1
ATOM 774 O O . SER A 1 104 ? -4.666 -12.318 -11.413 1.00 80.81 104 SER A O 1
ATOM 776 N N . GLU A 1 105 ? -5.981 -10.796 -10.425 1.00 77.38 105 GLU A N 1
ATOM 777 C CA . GLU A 1 105 ? -6.073 -9.881 -11.568 1.00 77.38 105 GLU A CA 1
ATOM 778 C C . GLU A 1 105 ? -4.810 -9.030 -11.760 1.00 77.38 105 GLU A C 1
ATOM 780 O O . GLU A 1 105 ? -4.746 -8.189 -12.664 1.00 77.38 105 GLU A O 1
ATOM 785 N N . ASN A 1 106 ? -3.779 -9.233 -10.932 1.00 74.25 106 ASN A N 1
ATOM 786 C CA . ASN A 1 106 ? -2.539 -8.509 -11.122 1.00 74.25 106 ASN A CA 1
ATOM 787 C C . ASN A 1 106 ? -1.854 -8.872 -12.408 1.00 74.25 106 ASN A C 1
ATOM 789 O O . ASN A 1 106 ? -1.661 -10.025 -12.788 1.00 74.25 106 ASN A O 1
ATOM 793 N N . ASN A 1 107 ? -1.347 -7.817 -13.017 1.00 69.19 107 ASN A N 1
ATOM 794 C CA . ASN A 1 107 ? -0.751 -7.917 -14.313 1.00 69.19 107 ASN A CA 1
ATOM 795 C C . ASN A 1 107 ? 0.728 -8.302 -14.317 1.00 69.19 107 ASN A C 1
ATOM 797 O O . ASN A 1 107 ? 1.392 -8.077 -15.328 1.00 69.19 107 ASN A O 1
ATOM 801 N N . PHE A 1 108 ? 1.245 -8.856 -13.216 1.00 64.56 108 PHE A N 1
ATOM 802 C CA . PHE A 1 108 ? 2.666 -9.188 -13.078 1.00 64.56 108 PHE A CA 1
ATOM 803 C C . PHE A 1 108 ? 3.168 -10.118 -14.187 1.00 64.56 108 PHE A C 1
ATOM 805 O O . PHE A 1 108 ? 4.332 -10.039 -14.560 1.00 64.56 108 PHE A O 1
ATOM 812 N N . LEU A 1 109 ? 2.282 -10.950 -14.744 1.00 56.41 109 LEU A N 1
ATOM 813 C CA . LEU A 1 109 ? 2.614 -11.953 -15.755 1.00 56.41 109 LEU A CA 1
ATOM 814 C C . LEU A 1 109 ? 2.176 -11.585 -17.187 1.00 56.41 109 LEU A C 1
ATOM 816 O O . LEU A 1 109 ? 2.339 -12.405 -18.088 1.00 56.41 109 LEU A O 1
ATOM 820 N N . ARG A 1 110 ? 1.622 -10.385 -17.449 1.00 54.53 110 ARG A N 1
ATOM 821 C CA . ARG A 1 110 ? 1.357 -9.967 -18.845 1.00 54.53 110 ARG A CA 1
ATOM 822 C C . ARG A 1 110 ? 2.609 -9.357 -19.483 1.00 54.53 110 ARG A C 1
ATOM 824 O O . ARG A 1 110 ? 3.354 -8.643 -18.813 1.00 54.53 110 ARG A O 1
ATOM 831 N N . PRO A 1 111 ? 2.760 -9.487 -20.813 1.00 52.09 111 PRO A N 1
ATOM 832 C CA . PRO A 1 111 ? 3.950 -9.077 -21.570 1.00 52.09 111 PRO A CA 1
ATOM 833 C C . PRO A 1 111 ? 4.174 -7.553 -21.685 1.00 52.09 111 PRO A C 1
ATOM 835 O O . PRO A 1 111 ? 4.850 -7.100 -22.597 1.00 52.09 111 PRO A O 1
ATOM 838 N N . ARG A 1 112 ? 3.611 -6.726 -20.791 1.00 53.88 112 ARG A N 1
ATOM 839 C CA . ARG A 1 112 ? 3.842 -5.268 -20.776 1.00 53.88 112 ARG A CA 1
ATOM 840 C C . ARG A 1 112 ? 4.976 -4.817 -19.860 1.00 53.88 112 ARG A C 1
ATOM 842 O O . ARG A 1 112 ? 5.354 -3.653 -19.923 1.00 53.88 112 ARG A O 1
ATOM 849 N N . LEU A 1 113 ? 5.539 -5.710 -19.052 1.00 60.19 113 LEU A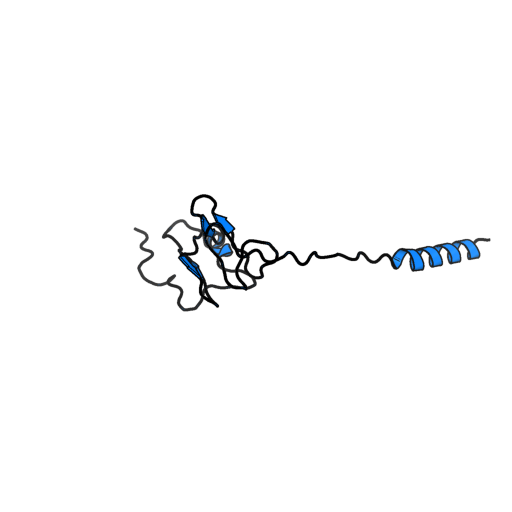 N 1
ATOM 850 C CA . LEU A 1 113 ? 6.825 -5.469 -18.399 1.00 60.19 113 LEU A CA 1
ATOM 851 C C . LEU A 1 113 ? 7.931 -5.888 -19.374 1.00 60.19 113 LEU A C 1
ATOM 853 O O . LEU A 1 113 ? 8.583 -6.908 -19.186 1.00 60.19 113 LEU A O 1
ATOM 857 N N . VAL A 1 114 ? 8.070 -5.147 -20.476 1.00 65.12 114 VAL A N 1
ATOM 858 C CA . VAL A 1 114 ? 9.152 -5.397 -21.431 1.00 65.12 114 VAL A CA 1
ATOM 859 C C . VAL A 1 114 ? 10.426 -4.816 -20.843 1.00 65.12 114 VAL A C 1
ATOM 861 O O . VAL A 1 114 ? 10.598 -3.602 -20.749 1.00 65.12 114 VAL A O 1
ATOM 864 N N . CYS A 1 115 ? 11.291 -5.719 -20.414 1.00 67.62 115 CYS A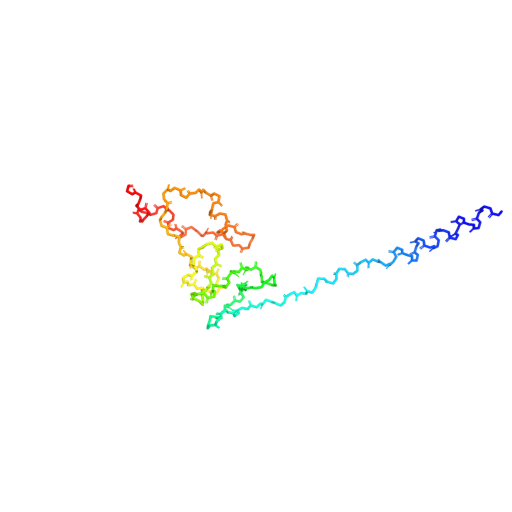 N 1
ATOM 865 C CA . CYS A 1 115 ? 12.693 -5.458 -20.178 1.00 67.62 115 CYS A CA 1
ATOM 866 C C . CYS A 1 115 ? 13.410 -5.663 -21.505 1.00 67.62 115 CYS A C 1
ATOM 868 O O . CYS A 1 115 ? 13.426 -6.786 -22.005 1.00 67.62 115 CYS A O 1
ATOM 870 N N . HIS A 1 116 ? 13.879 -4.572 -22.108 1.00 68.50 116 HIS A N 1
ATOM 871 C CA . HIS A 1 116 ? 14.729 -4.636 -23.294 1.00 68.50 116 HIS A CA 1
ATOM 872 C C . HIS A 1 116 ? 16.141 -5.075 -22.920 1.00 68.50 116 HIS A C 1
ATOM 874 O O . HIS A 1 116 ? 16.619 -4.634 -21.849 1.00 68.50 116 HIS A O 1
#

Radius of gyration: 24.61 Å; chains: 1; bounding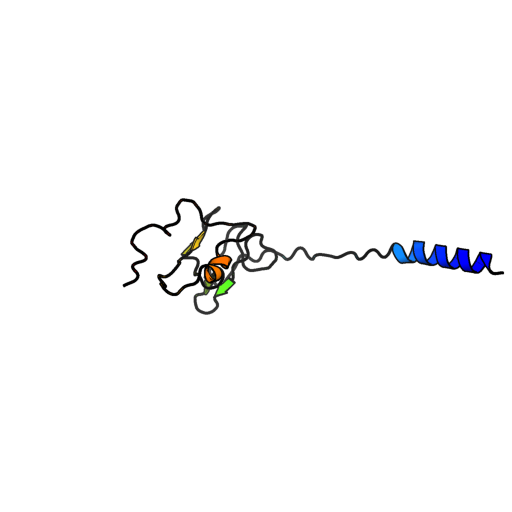 box: 32×30×88 Å

Sequence (116 aa):
MISHNLNLILIIIVIGGSLFLRASSSAETCNRKCGGLTLSYPFGFSPGCPIQLNCSAEDHGAKIGEFSVRNVTENSILVGVPSNCTRKIEDMTPLFGTHYAPTSENNFLRPRLVCH